Protein AF-F3CFQ7-F1 (afdb_monomer_lite)

Organism: NCBI:txid875330

pLDDT: mean 91.14, std 7.06, range [50.59, 97.25]

Structure (mmCIF, N/CA/C/O backbone):
data_AF-F3CFQ7-F1
#
_entry.id   AF-F3CFQ7-F1
#
loop_
_atom_site.group_PDB
_atom_site.id
_atom_site.type_symbol
_atom_site.l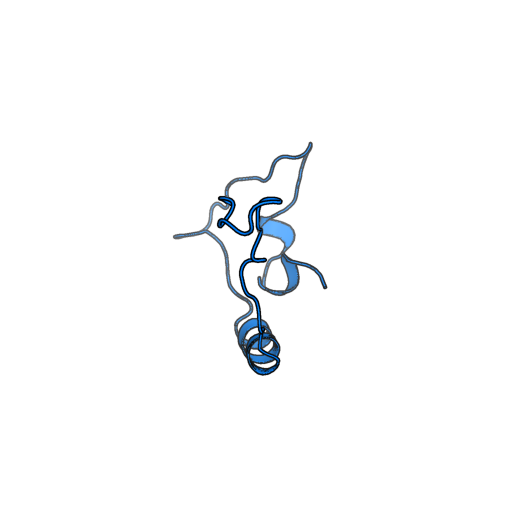abel_atom_id
_atom_site.label_alt_id
_atom_site.label_comp_id
_atom_site.label_asym_id
_atom_site.label_entity_id
_atom_site.label_seq_id
_atom_site.pdbx_PDB_ins_code
_atom_site.Cartn_x
_atom_site.Cartn_y
_atom_site.Cartn_z
_atom_site.occupancy
_atom_site.B_iso_or_equiv
_atom_site.auth_seq_id
_atom_site.auth_comp_id
_atom_site.auth_asym_id
_atom_site.auth_atom_id
_atom_site.pdbx_PDB_model_num
ATOM 1 N N . ASN A 1 1 ? -0.860 -15.839 -0.742 1.00 50.59 1 ASN A N 1
ATOM 2 C CA . ASN A 1 1 ? -0.010 -14.663 -0.486 1.00 50.59 1 ASN A CA 1
ATOM 3 C C . ASN A 1 1 ? -0.972 -13.513 -0.565 1.00 50.59 1 ASN A C 1
ATOM 5 O O . ASN A 1 1 ? -1.258 -13.041 -1.661 1.00 50.59 1 ASN A O 1
ATOM 9 N N . ASP A 1 2 ? -1.679 -13.332 0.541 1.00 70.75 2 ASP A N 1
ATOM 10 C CA . ASP A 1 2 ? -2.937 -12.612 0.557 1.00 70.75 2 ASP A CA 1
ATOM 11 C C . ASP A 1 2 ? -2.591 -11.171 0.908 1.00 70.75 2 ASP A C 1
ATOM 13 O O . ASP A 1 2 ? -1.927 -10.925 1.908 1.00 70.75 2 ASP A O 1
ATOM 17 N N . LEU A 1 3 ? -2.955 -10.208 0.063 1.00 75.62 3 LEU A N 1
ATOM 18 C CA . LEU A 1 3 ? -2.671 -8.774 0.259 1.00 75.62 3 LEU A CA 1
ATOM 19 C C . LEU A 1 3 ? -2.996 -8.297 1.691 1.00 75.62 3 LEU A C 1
ATOM 21 O O . LEU A 1 3 ? -2.399 -7.352 2.200 1.00 75.62 3 LEU A O 1
ATOM 25 N N . LEU A 1 4 ? -3.941 -8.985 2.324 1.00 88.19 4 LEU A N 1
ATOM 26 C CA . LEU A 1 4 ? -4.459 -8.732 3.653 1.00 88.19 4 LEU A CA 1
ATOM 27 C C . LEU A 1 4 ? -3.525 -9.166 4.798 1.00 88.19 4 LEU A C 1
ATOM 29 O O . LEU A 1 4 ? -3.699 -8.684 5.910 1.00 88.19 4 LEU A O 1
ATOM 33 N N . ASP A 1 5 ? -2.488 -9.969 4.541 1.00 93.25 5 ASP A N 1
ATOM 34 C CA . ASP A 1 5 ? -1.507 -10.392 5.558 1.00 93.25 5 ASP A CA 1
ATOM 35 C C . ASP A 1 5 ? -0.703 -9.200 6.139 1.00 93.25 5 ASP A C 1
ATOM 37 O O . ASP A 1 5 ? -0.112 -9.282 7.218 1.00 93.25 5 ASP A O 1
ATOM 41 N N . TYR A 1 6 ? -0.691 -8.067 5.425 1.00 94.12 6 TYR A N 1
ATOM 42 C CA . TYR A 1 6 ? 0.021 -6.837 5.789 1.00 94.12 6 TYR A CA 1
ATOM 43 C C . TYR A 1 6 ? -0.724 -5.941 6.789 1.00 94.12 6 TYR A C 1
ATOM 45 O O . TYR A 1 6 ? -0.147 -4.968 7.281 1.00 94.12 6 TYR A O 1
ATOM 53 N N . VAL A 1 7 ? -1.983 -6.245 7.109 1.00 95.00 7 VAL A N 1
ATOM 54 C CA . VAL A 1 7 ? -2.781 -5.508 8.098 1.00 95.00 7 VAL A CA 1
ATOM 55 C C . VAL A 1 7 ? -3.215 -6.437 9.223 1.00 95.00 7 VAL A C 1
ATOM 57 O O . VAL A 1 7 ? -3.488 -7.610 8.999 1.00 95.00 7 VAL A O 1
ATOM 60 N N . LYS A 1 8 ? -3.294 -5.921 10.453 1.00 95.31 8 LYS A N 1
ATOM 61 C CA . LYS A 1 8 ? -3.737 -6.731 11.604 1.00 95.31 8 LYS A CA 1
ATOM 62 C C . LYS A 1 8 ? -5.230 -7.066 11.560 1.00 95.31 8 LYS A C 1
ATOM 64 O O . LYS A 1 8 ? -5.642 -8.087 12.097 1.00 95.31 8 LYS A O 1
ATOM 69 N N . HIS A 1 9 ? -6.007 -6.202 10.912 1.00 93.81 9 HIS A N 1
ATOM 70 C CA . HIS A 1 9 ? -7.461 -6.279 10.796 1.00 93.81 9 HIS A CA 1
ATOM 71 C C . HIS A 1 9 ? -7.854 -6.358 9.317 1.00 93.81 9 HIS A C 1
ATOM 73 O O . HIS A 1 9 ? -8.155 -5.323 8.722 1.00 93.81 9 HIS A O 1
ATOM 79 N N . PRO A 1 10 ? -7.785 -7.536 8.674 1.00 91.44 10 PRO A N 1
ATOM 80 C CA . PRO A 1 10 ? -8.072 -7.683 7.245 1.00 91.44 10 PRO A CA 1
ATOM 81 C C . PRO A 1 10 ? -9.508 -7.284 6.862 1.00 91.44 10 PRO A C 1
ATOM 83 O O . PRO A 1 10 ? -9.735 -6.803 5.752 1.00 91.44 10 PRO A O 1
ATOM 86 N N . GLU A 1 11 ? -10.455 -7.390 7.796 1.00 90.88 11 GLU A N 1
ATOM 87 C CA . GLU A 1 11 ? -11.870 -7.036 7.637 1.00 90.88 11 GLU A CA 1
ATOM 88 C C . GLU A 1 11 ? -12.110 -5.554 7.295 1.00 90.88 11 GLU A C 1
ATOM 90 O O . GLU A 1 11 ? -13.159 -5.191 6.757 1.00 90.88 11 GLU A O 1
ATOM 95 N N . VAL A 1 12 ? -11.135 -4.670 7.553 1.00 92.19 12 VAL A N 1
ATOM 96 C CA . VAL A 1 12 ? -11.226 -3.249 7.163 1.00 92.19 12 VAL A CA 1
ATOM 97 C C . VAL A 1 12 ? -11.286 -3.061 5.644 1.00 92.19 12 VAL A C 1
ATOM 99 O O . VAL A 1 12 ? -11.731 -2.011 5.180 1.00 92.19 12 VAL A O 1
ATOM 102 N N . PHE A 1 13 ? -10.876 -4.077 4.878 1.00 91.19 13 PHE A N 1
ATOM 103 C CA . PHE A 1 13 ? -10.949 -4.116 3.421 1.00 91.19 13 PHE A CA 1
ATOM 104 C C . PHE A 1 13 ? -11.966 -5.139 2.891 1.00 91.19 13 PHE A C 1
ATOM 106 O O . PHE A 1 13 ? -11.831 -5.604 1.761 1.00 91.19 13 PHE A O 1
ATOM 113 N N . ASP A 1 14 ? -13.004 -5.472 3.661 1.00 90.38 14 ASP A N 1
ATOM 114 C CA . ASP A 1 14 ? -14.083 -6.330 3.171 1.00 90.38 14 ASP A CA 1
ATOM 115 C C . ASP A 1 14 ? -14.770 -5.724 1.938 1.00 90.38 14 ASP A C 1
ATOM 117 O O . ASP A 1 14 ? -15.248 -4.581 1.943 1.00 90.38 14 ASP A O 1
ATOM 121 N N . TYR A 1 15 ? -14.849 -6.526 0.876 1.00 89.81 15 TYR A N 1
ATOM 122 C CA . TYR A 1 15 ? -15.472 -6.133 -0.381 1.00 89.81 15 TYR A CA 1
ATOM 123 C C . TYR A 1 15 ? -16.946 -6.541 -0.411 1.00 89.81 15 TYR A C 1
ATOM 125 O O . TYR A 1 15 ? -17.287 -7.711 -0.246 1.00 89.81 15 TYR A O 1
ATOM 133 N N . ASP A 1 16 ? -17.821 -5.585 -0.720 1.00 92.19 16 ASP A N 1
ATOM 134 C CA . ASP A 1 16 ? -19.233 -5.819 -1.022 1.00 92.19 16 ASP A CA 1
ATOM 135 C C . ASP A 1 16 ? -19.550 -5.258 -2.411 1.00 92.19 16 ASP A C 1
ATOM 137 O O . ASP A 1 16 ? -19.317 -4.083 -2.696 1.00 92.19 16 ASP A O 1
ATOM 141 N N . LYS A 1 17 ? -20.054 -6.116 -3.307 1.00 93.12 17 LYS A N 1
ATOM 142 C CA . LYS A 1 17 ? -20.402 -5.768 -4.702 1.00 93.12 17 LYS A CA 1
ATOM 143 C C . LYS A 1 17 ? -19.280 -5.038 -5.459 1.00 93.12 17 LYS A C 1
ATOM 145 O O . LYS A 1 17 ? -19.538 -4.113 -6.226 1.00 93.12 17 LYS A O 1
ATOM 150 N N . GLY A 1 18 ? -18.034 -5.466 -5.248 1.00 94.25 18 GLY A N 1
ATOM 151 C CA . GLY A 1 18 ? -16.851 -4.886 -5.896 1.00 94.25 18 GLY A CA 1
ATOM 152 C C . GLY A 1 18 ? -16.401 -3.544 -5.312 1.00 94.25 18 GLY A C 1
ATOM 153 O O . GLY A 1 18 ? -15.498 -2.923 -5.864 1.00 94.25 18 GLY A O 1
ATOM 154 N N . MET A 1 19 ? -17.002 -3.105 -4.206 1.00 93.62 19 MET A N 1
ATOM 155 C CA . MET A 1 19 ? -16.655 -1.876 -3.501 1.00 93.62 19 MET A CA 1
ATOM 156 C C . MET A 1 19 ? -16.090 -2.201 -2.124 1.00 93.62 19 MET A C 1
ATOM 158 O O . MET A 1 19 ? -16.522 -3.157 -1.484 1.00 93.62 19 MET A O 1
ATOM 162 N N . VAL A 1 20 ? -15.170 -1.369 -1.647 1.00 93.75 20 VAL A N 1
ATOM 163 C CA . VAL A 1 20 ? -14.670 -1.421 -0.272 1.00 93.75 20 VAL A CA 1
ATOM 164 C C . VAL A 1 20 ? -15.242 -0.259 0.529 1.00 93.75 20 VAL A C 1
ATOM 166 O O . VAL A 1 20 ? -15.463 0.833 -0.006 1.00 93.75 20 VAL A O 1
ATOM 169 N N . LYS A 1 21 ? -15.526 -0.490 1.809 1.00 92.06 21 LYS A N 1
ATOM 170 C CA . LYS A 1 21 ? -16.003 0.567 2.706 1.00 92.06 21 LYS A CA 1
ATOM 171 C C . LYS A 1 21 ? -14.843 1.468 3.117 1.00 92.06 21 LYS A C 1
ATOM 173 O O . LYS A 1 21 ? -13.704 1.027 3.205 1.00 92.06 21 LYS A O 1
ATOM 178 N N . ILE A 1 22 ? -15.146 2.734 3.397 1.00 92.94 22 ILE A N 1
ATOM 179 C CA . ILE A 1 22 ? -14.159 3.663 3.953 1.00 92.94 22 ILE A CA 1
ATOM 180 C C . ILE A 1 22 ? -13.898 3.264 5.417 1.00 92.94 22 ILE A C 1
ATOM 182 O O . ILE A 1 22 ? -14.864 3.185 6.186 1.00 92.94 22 ILE A O 1
ATOM 186 N N . PRO A 1 23 ? -12.637 3.017 5.822 1.00 93.62 23 PRO A N 1
ATOM 187 C CA . PRO A 1 23 ? -12.302 2.776 7.220 1.00 93.62 23 PRO A CA 1
ATOM 188 C C . PRO A 1 23 ? -12.665 3.980 8.101 1.00 93.62 23 PRO A C 1
ATOM 190 O O . PRO A 1 23 ? -12.419 5.125 7.734 1.00 93.62 23 PRO A O 1
ATOM 193 N N . ASN A 1 24 ? -13.238 3.727 9.281 1.00 92.88 24 ASN A N 1
ATOM 194 C CA . ASN A 1 24 ? -13.712 4.781 10.196 1.00 92.88 24 ASN A CA 1
ATOM 195 C C . ASN A 1 24 ? -12.745 5.076 11.359 1.00 92.88 24 ASN A C 1
ATOM 197 O O . ASN A 1 24 ? -13.073 5.854 12.255 1.00 92.88 24 ASN A O 1
ATOM 201 N N . GLY A 1 25 ? -11.581 4.424 11.387 1.00 92.25 25 GLY A N 1
ATOM 202 C CA . GLY A 1 25 ? -10.548 4.674 12.390 1.00 92.25 25 GLY A CA 1
ATOM 203 C C . GLY A 1 25 ? -9.795 5.994 12.156 1.00 92.25 25 GLY A C 1
ATOM 204 O O . GLY A 1 25 ? -9.952 6.630 11.115 1.00 92.25 25 GLY A O 1
ATOM 205 N N . PRO A 1 26 ? -8.950 6.419 13.108 1.00 95.69 26 PRO A N 1
ATOM 206 C CA . PRO A 1 26 ? -8.127 7.614 12.950 1.00 95.69 26 PRO A CA 1
ATOM 207 C C . PRO A 1 26 ? -7.128 7.477 11.788 1.00 95.69 26 PRO A C 1
ATOM 209 O O . PRO A 1 26 ? -6.603 6.396 11.514 1.00 95.69 26 PRO A O 1
ATOM 212 N N . GLY A 1 27 ? -6.814 8.596 11.131 1.00 96.19 27 GLY A N 1
ATOM 213 C CA . GLY A 1 27 ? -5.846 8.625 10.031 1.00 96.19 27 GLY A CA 1
ATOM 214 C C . GLY A 1 27 ? -6.316 7.805 8.828 1.00 96.19 27 GLY A C 1
ATOM 215 O O . GLY A 1 27 ? -7.396 8.049 8.302 1.00 96.19 27 GLY A O 1
ATOM 216 N N . LEU A 1 28 ? -5.498 6.841 8.393 1.00 94.88 28 LEU A N 1
ATOM 217 C CA . LEU A 1 28 ? -5.861 5.910 7.314 1.00 94.88 28 LEU A CA 1
ATOM 218 C C . LEU A 1 28 ? -6.874 4.840 7.762 1.00 94.88 28 LEU A C 1
ATOM 220 O O . LEU A 1 28 ? -7.390 4.108 6.924 1.00 94.88 28 LEU A O 1
ATOM 224 N N . GLY A 1 29 ? -7.143 4.733 9.069 1.00 95.25 29 GLY A N 1
ATOM 225 C CA . GLY A 1 29 ? -8.098 3.781 9.631 1.00 95.25 29 GLY A CA 1
ATOM 226 C 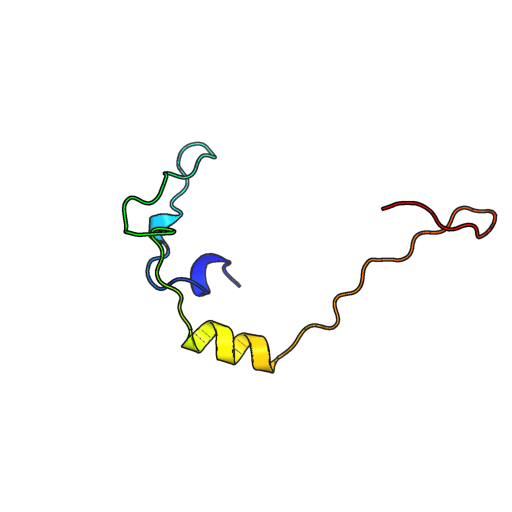C . GLY A 1 29 ? -7.675 2.313 9.529 1.00 95.25 29 GLY A C 1
ATOM 227 O O . GLY A 1 29 ? -8.538 1.441 9.556 1.00 95.25 29 GLY A O 1
ATOM 228 N N . ILE A 1 30 ? -6.370 2.042 9.426 1.00 95.56 30 ILE A N 1
ATOM 229 C CA . ILE A 1 30 ? -5.787 0.694 9.380 1.00 95.56 30 ILE A CA 1
ATOM 230 C C . ILE A 1 30 ? -4.639 0.561 10.383 1.00 95.56 30 ILE A C 1
ATOM 232 O O . ILE A 1 30 ? -3.969 1.545 10.698 1.00 95.56 30 ILE A O 1
ATOM 236 N N . GLU A 1 31 ? -4.381 -0.667 10.830 1.00 96.19 31 GLU A N 1
ATOM 237 C CA . GLU A 1 31 ? -3.200 -1.023 11.618 1.00 96.19 31 GLU A CA 1
ATOM 238 C C . GLU A 1 31 ? -2.341 -2.020 10.835 1.00 96.19 31 GLU A C 1
ATOM 240 O O . GLU A 1 31 ? -2.833 -3.049 10.364 1.00 96.19 31 GLU A O 1
ATOM 245 N N . ILE A 1 32 ? -1.056 -1.700 10.679 1.00 96.25 32 ILE A N 1
ATOM 246 C CA . ILE A 1 32 ? -0.106 -2.499 9.903 1.00 96.25 32 ILE A CA 1
ATOM 247 C C . ILE A 1 32 ? 0.413 -3.668 10.743 1.00 96.25 32 ILE A C 1
ATOM 249 O O . ILE A 1 32 ? 0.725 -3.521 11.925 1.00 96.25 32 ILE A O 1
ATOM 253 N N . ASN A 1 33 ? 0.537 -4.832 10.110 1.00 97.00 33 ASN A N 1
ATOM 254 C CA . ASN A 1 33 ? 1.283 -5.965 10.643 1.00 97.00 33 ASN A CA 1
ATOM 255 C C . ASN A 1 33 ? 2.782 -5.748 10.362 1.00 97.00 33 ASN A C 1
ATOM 257 O O . ASN A 1 33 ? 3.311 -6.203 9.345 1.00 97.00 33 ASN A O 1
ATOM 261 N N . GLU A 1 34 ? 3.449 -4.962 11.212 1.00 97.25 34 GLU A N 1
ATOM 262 C CA . GLU A 1 34 ? 4.845 -4.559 11.000 1.00 97.25 34 GLU A CA 1
ATOM 263 C C . GLU A 1 34 ? 5.808 -5.749 11.012 1.00 97.25 34 GLU A C 1
ATOM 265 O O . GLU A 1 34 ? 6.748 -5.782 10.216 1.00 97.25 34 GLU A O 1
ATOM 270 N N . GLU A 1 35 ? 5.554 -6.753 11.852 1.00 96.69 35 GLU A N 1
ATOM 271 C CA . GLU A 1 35 ? 6.357 -7.972 11.913 1.00 96.69 35 GLU A CA 1
ATOM 272 C C . GLU A 1 35 ? 6.382 -8.677 10.552 1.00 96.69 35 GLU A C 1
ATOM 274 O O . GLU A 1 35 ? 7.452 -9.027 10.044 1.00 96.69 35 GLU A O 1
ATOM 279 N N . TYR A 1 36 ? 5.213 -8.805 9.919 1.00 95.19 36 TYR A N 1
ATOM 280 C CA . TYR A 1 36 ? 5.109 -9.393 8.589 1.00 95.19 36 TYR A CA 1
ATOM 281 C C . TYR A 1 36 ? 5.758 -8.510 7.517 1.00 95.19 36 TYR A C 1
ATOM 283 O O . TYR A 1 36 ? 6.469 -9.016 6.649 1.00 95.19 36 TYR A O 1
ATOM 291 N N . VAL A 1 37 ? 5.596 -7.183 7.586 1.00 94.88 37 VAL A N 1
ATOM 292 C CA . VAL A 1 37 ? 6.287 -6.255 6.670 1.00 94.88 37 VAL A CA 1
ATOM 293 C C . VAL A 1 37 ? 7.802 -6.462 6.725 1.00 94.88 37 VAL A C 1
ATOM 295 O O . VAL A 1 37 ? 8.436 -6.590 5.676 1.00 94.88 37 VAL A O 1
ATOM 298 N N . ILE A 1 38 ? 8.381 -6.525 7.926 1.00 96.00 38 ILE A N 1
ATOM 299 C CA . ILE A 1 38 ? 9.823 -6.700 8.137 1.00 96.00 38 ILE A CA 1
ATOM 300 C C . ILE A 1 38 ? 10.295 -8.054 7.589 1.00 96.00 38 ILE A C 1
ATOM 302 O O . ILE A 1 38 ? 11.301 -8.109 6.877 1.00 96.00 38 ILE A O 1
ATOM 306 N N . GLU A 1 39 ? 9.554 -9.135 7.855 1.00 95.00 39 GLU A N 1
ATOM 307 C CA . GLU A 1 39 ? 9.857 -10.472 7.329 1.00 95.00 39 GLU A CA 1
ATOM 308 C C . GLU A 1 39 ? 9.874 -10.484 5.792 1.00 95.00 39 GLU A C 1
ATOM 310 O O . GLU A 1 39 ? 10.828 -10.954 5.165 1.00 95.00 39 GLU A O 1
ATOM 315 N N . ARG A 1 40 ? 8.837 -9.923 5.158 1.00 93.00 40 ARG A N 1
ATOM 316 C CA . ARG A 1 40 ? 8.725 -9.886 3.693 1.00 93.00 40 ARG A CA 1
ATOM 317 C C . ARG A 1 40 ? 9.764 -8.964 3.061 1.00 93.00 40 ARG A C 1
ATOM 319 O O . ARG A 1 40 ? 10.283 -9.284 1.990 1.00 93.00 40 ARG A O 1
ATOM 326 N N . ALA A 1 41 ? 10.114 -7.863 3.724 1.00 93.19 41 ALA A N 1
ATOM 327 C CA . ALA A 1 41 ? 11.163 -6.953 3.275 1.00 93.19 41 ALA A CA 1
ATOM 328 C C . ALA A 1 41 ? 12.543 -7.631 3.230 1.00 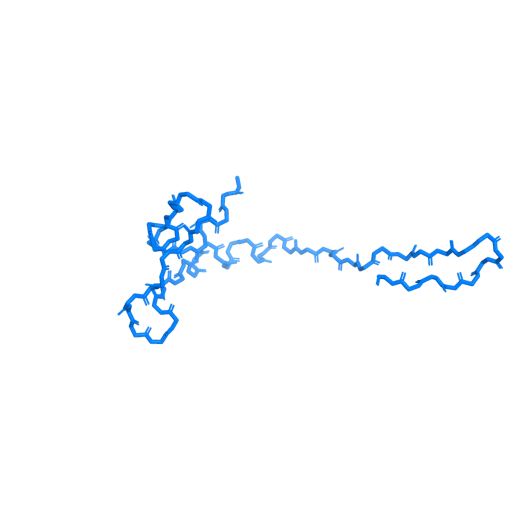93.19 41 ALA A C 1
ATOM 330 O O . ALA A 1 41 ? 13.323 -7.341 2.322 1.00 93.19 41 ALA A O 1
ATOM 331 N N . ALA A 1 42 ? 12.827 -8.573 4.138 1.00 95.19 42 ALA A N 1
ATOM 332 C CA . ALA A 1 42 ? 14.090 -9.316 4.162 1.00 95.19 42 ALA A CA 1
ATOM 333 C C . ALA A 1 42 ? 14.300 -10.209 2.923 1.00 95.19 42 ALA A C 1
ATOM 335 O O . ALA A 1 42 ? 15.439 -10.461 2.531 1.00 95.19 42 ALA A O 1
ATOM 336 N N . ILE A 1 43 ? 13.219 -10.658 2.276 1.00 93.62 43 ILE A N 1
ATOM 337 C CA . ILE A 1 43 ? 13.284 -11.409 1.010 1.00 93.62 43 ILE A CA 1
ATOM 338 C C . ILE A 1 43 ? 13.730 -10.484 -0.136 1.00 93.62 43 ILE A C 1
ATOM 340 O O . ILE A 1 43 ? 14.463 -10.904 -1.034 1.00 93.62 43 ILE A O 1
ATOM 344 N N . GLY A 1 44 ? 13.312 -9.214 -0.086 1.00 84.50 44 GLY A N 1
ATOM 345 C CA . GLY A 1 44 ? 13.600 -8.201 -1.093 1.00 84.50 44 GLY A CA 1
ATOM 346 C C . GLY A 1 44 ? 12.916 -8.458 -2.441 1.00 84.50 44 GLY A C 1
ATOM 347 O O . GLY A 1 44 ? 12.392 -9.534 -2.734 1.00 84.50 44 GLY A O 1
ATOM 348 N N . HIS A 1 45 ? 12.931 -7.446 -3.310 1.00 87.56 45 HIS A N 1
ATOM 349 C CA . HIS A 1 45 ? 12.393 -7.545 -4.665 1.00 87.56 45 HIS A CA 1
ATOM 350 C C . HIS A 1 45 ? 13.330 -6.858 -5.657 1.00 87.56 45 HIS A C 1
ATOM 352 O O . HIS A 1 45 ? 13.763 -5.729 -5.443 1.00 87.56 45 HIS A O 1
ATOM 358 N N . ARG A 1 46 ? 13.619 -7.517 -6.784 1.00 88.62 46 ARG A N 1
ATOM 359 C CA . ARG A 1 46 ? 14.361 -6.923 -7.909 1.00 88.62 46 ARG A CA 1
ATOM 360 C C . ARG A 1 46 ? 13.393 -6.468 -9.000 1.00 88.62 46 ARG A C 1
ATOM 362 O O . ARG A 1 46 ? 13.556 -6.824 -10.167 1.00 88.62 46 ARG A O 1
ATOM 369 N N . TRP A 1 47 ? 12.357 -5.730 -8.605 1.00 88.56 47 TRP A N 1
ATOM 370 C CA . TRP A 1 47 ? 11.389 -5.196 -9.555 1.00 88.56 47 TRP A CA 1
ATOM 371 C C . TRP A 1 47 ? 12.028 -4.082 -10.383 1.00 88.56 47 TRP A C 1
ATOM 373 O O . TRP A 1 47 ? 12.726 -3.213 -9.862 1.00 88.56 47 TRP A O 1
ATOM 383 N N . ARG A 1 48 ? 11.822 -4.151 -11.695 1.00 88.12 48 ARG A N 1
ATOM 384 C CA . ARG A 1 48 ? 12.232 -3.142 -12.669 1.00 88.12 48 ARG A CA 1
ATOM 385 C C . ARG A 1 48 ? 11.111 -3.022 -13.679 1.00 88.12 48 ARG A C 1
ATOM 387 O O . ARG A 1 48 ? 10.512 -4.035 -14.043 1.00 88.12 48 ARG A O 1
ATOM 394 N N . ASN A 1 49 ? 10.862 -1.810 -14.150 1.00 87.31 49 ASN A N 1
ATOM 395 C CA . ASN A 1 49 ? 9.984 -1.596 -15.286 1.00 87.31 49 ASN A CA 1
ATOM 396 C C . ASN A 1 49 ? 10.492 -2.429 -16.483 1.00 87.31 49 ASN A C 1
ATOM 398 O O . ASN A 1 49 ? 11.689 -2.377 -16.796 1.00 87.31 49 ASN A O 1
ATOM 402 N N . PRO A 1 50 ? 9.629 -3.223 -17.141 1.00 87.44 50 PRO A N 1
ATOM 403 C CA . PRO A 1 50 ? 10.021 -3.890 -18.370 1.00 87.44 50 PRO A CA 1
ATOM 404 C C . PRO A 1 50 ? 10.370 -2.833 -19.420 1.00 87.44 50 PRO A C 1
ATOM 406 O O . PRO A 1 50 ? 9.664 -1.836 -19.570 1.00 87.44 50 PRO A O 1
ATOM 409 N N . ILE A 1 51 ? 11.490 -3.038 -20.113 1.00 89.44 51 ILE A N 1
ATOM 410 C CA . ILE A 1 51 ? 11.935 -2.150 -21.186 1.00 89.44 51 ILE A CA 1
ATOM 411 C C . ILE A 1 51 ? 11.292 -2.630 -22.479 1.00 89.44 51 ILE A C 1
ATOM 413 O O . ILE A 1 51 ? 11.579 -3.735 -22.940 1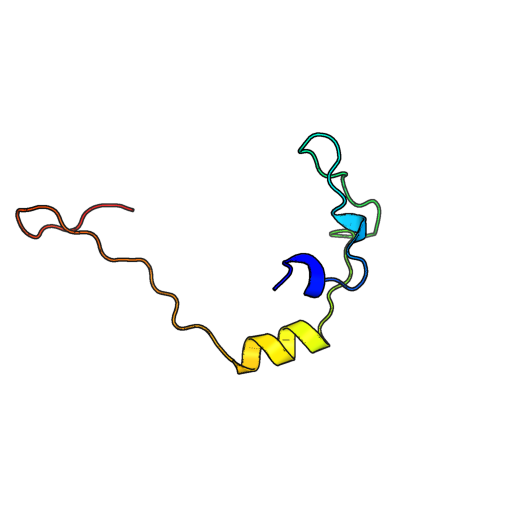.00 89.44 51 ILE A O 1
ATOM 417 N N . TRP A 1 52 ? 10.470 -1.774 -23.071 1.00 91.69 52 TRP A N 1
ATOM 418 C CA . TRP A 1 52 ? 9.855 -2.012 -24.368 1.00 91.69 52 TRP A CA 1
ATOM 419 C C . TRP A 1 52 ? 10.614 -1.246 -25.449 1.00 91.69 52 TRP A C 1
ATOM 421 O O . TRP A 1 52 ? 11.087 -0.126 -25.232 1.00 91.69 52 TRP A O 1
ATOM 431 N N . ARG A 1 53 ? 10.769 -1.873 -26.615 1.00 95.25 53 ARG A N 1
ATOM 432 C CA . ARG A 1 53 ? 11.412 -1.269 -27.783 1.00 95.25 53 ARG A CA 1
ATOM 433 C C . ARG A 1 53 ? 10.544 -1.460 -29.013 1.00 95.25 53 ARG A C 1
ATOM 435 O O . ARG A 1 53 ? 9.963 -2.529 -29.195 1.00 95.25 53 ARG A O 1
ATOM 442 N N . HIS A 1 54 ? 10.494 -0.436 -29.854 1.00 92.38 54 HIS A N 1
ATOM 443 C CA . HIS A 1 54 ? 9.920 -0.537 -31.189 1.00 92.38 54 HIS A CA 1
ATOM 444 C C . HIS A 1 54 ? 10.825 -1.379 -32.105 1.00 92.38 54 HIS A C 1
ATOM 446 O O . HIS A 1 54 ? 11.974 -1.679 -31.770 1.00 92.38 54 HIS A O 1
ATOM 452 N N . ALA A 1 55 ? 10.313 -1.767 -33.277 1.00 93.81 55 ALA A N 1
ATOM 453 C CA . ALA A 1 55 ? 11.051 -2.592 -34.240 1.00 93.81 55 ALA A CA 1
ATOM 454 C C . ALA A 1 55 ? 12.347 -1.926 -34.748 1.00 93.81 55 ALA A C 1
ATOM 456 O O . ALA A 1 55 ? 13.280 -2.621 -35.140 1.00 93.81 55 ALA A O 1
ATOM 457 N N . ASP A 1 56 ? 12.419 -0.593 -34.704 1.00 93.81 56 ASP A N 1
ATOM 458 C CA . ASP A 1 56 ? 13.601 0.205 -35.050 1.00 93.81 56 ASP A CA 1
ATOM 459 C C . ASP A 1 56 ? 14.608 0.360 -33.889 1.00 93.81 56 ASP A C 1
ATOM 461 O O . ASP A 1 56 ? 15.641 1.011 -34.036 1.00 93.81 56 ASP A O 1
ATOM 465 N N . GLY A 1 57 ? 14.328 -0.244 -32.730 1.00 91.19 57 GLY A N 1
ATOM 466 C CA . GLY A 1 57 ? 15.183 -0.220 -31.544 1.00 91.19 57 GLY A CA 1
ATOM 467 C C . GLY A 1 57 ? 14.992 0.991 -30.626 1.00 91.19 57 GLY A C 1
ATOM 468 O O . GLY A 1 57 ? 15.575 1.007 -29.531 1.00 91.19 57 GLY A O 1
ATOM 469 N N . SER A 1 58 ? 14.167 1.968 -31.014 1.00 92.56 58 SER A N 1
ATOM 470 C CA . SER A 1 58 ? 13.810 3.105 -30.160 1.00 92.56 58 SER A CA 1
ATOM 471 C C . SER A 1 58 ? 13.005 2.654 -28.931 1.00 92.56 58 SER A C 1
ATOM 473 O O . SER A 1 58 ? 12.383 1.588 -28.925 1.00 92.56 58 SER A O 1
ATOM 475 N N . PHE A 1 59 ? 13.079 3.425 -27.841 1.00 93.25 59 PHE A N 1
ATOM 476 C CA . PHE A 1 59 ? 12.330 3.129 -26.617 1.00 93.25 59 PHE A CA 1
ATOM 477 C C . PHE A 1 59 ? 10.838 3.374 -26.835 1.00 93.25 59 PHE A C 1
ATOM 479 O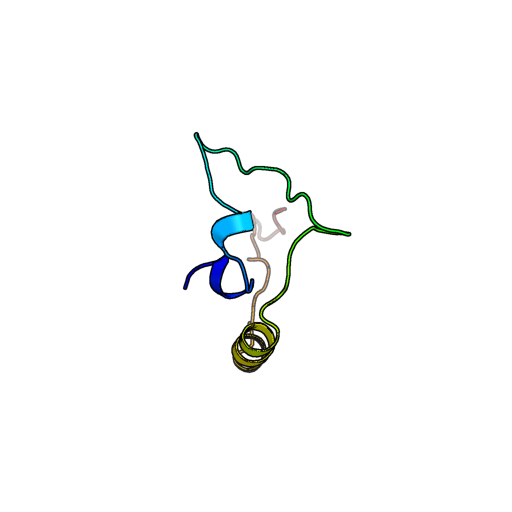 O . PHE A 1 59 ? 10.467 4.430 -27.340 1.00 93.25 59 PHE A O 1
ATOM 486 N N . ALA A 1 60 ? 10.012 2.422 -26.404 1.00 90.81 60 ALA A N 1
ATOM 487 C CA . ALA A 1 60 ? 8.571 2.610 -26.307 1.00 90.81 60 ALA A CA 1
ATOM 488 C C . ALA A 1 60 ? 8.203 3.121 -24.907 1.00 90.81 60 ALA A C 1
ATOM 490 O O . ALA A 1 60 ? 8.834 2.730 -23.917 1.00 90.81 60 ALA A O 1
ATOM 491 N N . GLU A 1 61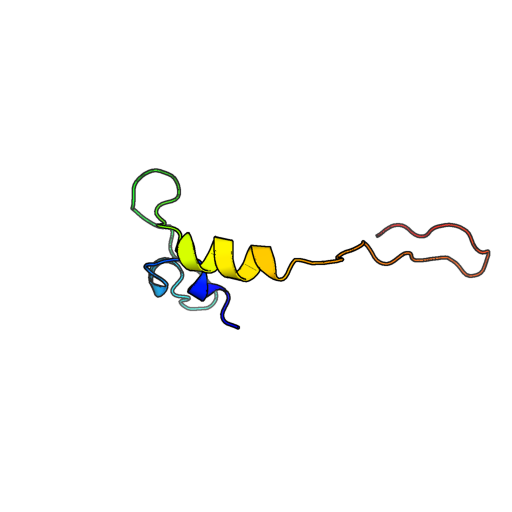 ? 7.199 3.996 -24.834 1.00 84.75 61 GLU A N 1
ATOM 492 C CA . GLU A 1 61 ? 6.627 4.423 -23.556 1.00 84.75 61 GLU A CA 1
ATOM 493 C C . GLU A 1 61 ? 5.864 3.280 -22.877 1.00 84.75 61 GLU A C 1
ATOM 495 O O . GLU A 1 61 ? 5.492 2.293 -23.519 1.00 84.75 61 GLU A O 1
ATOM 500 N N . TRP A 1 62 ? 5.715 3.406 -21.560 1.00 79.31 62 TRP A N 1
ATOM 501 C CA . TRP A 1 62 ? 5.060 2.417 -20.711 1.00 79.31 62 TRP A CA 1
ATOM 502 C C . TRP A 1 62 ? 3.579 2.729 -20.537 1.00 79.31 62 TRP A C 1
ATOM 504 O O . TRP A 1 62 ? 3.272 3.927 -20.343 1.00 79.31 62 TRP A O 1
#

Foldseek 3Di:
DDPQVQFPCSCQQDDDPNDGDQQPDPDSNTHTPVVVVVVVCVVPDPDDDDWDADPVRHTDDD

Radius of gyration: 18.48 Å; chains: 1; bounding box: 36×23×48 Å

Sequence (62 aa):
NDLLDYVKHPEVFDYDKGMVKIPNGPGLGIEINEEYVIERAAIGHRWRNPIWRHADGSFAEW

Secondary structure (DSSP, 8-state):
--GGGGBS-GGGG-EETTEEPPP-SSTTS--B-HHHHHHHHHH-----PPPPB-TTSPBPP-

InterPro domains:
  IPR036849 Enolase-like, C-terminal domain superfamily [G3DSA:3.20.20.120] (1-51)
  IPR036849 Enolase-like, C-terminal domain superfamily [SSF51604] (10-62)